Protein AF-A0A1C4RN22-F1 (afdb_monomer)

Solvent-accessible surface area (backbone atoms only — not comparable to full-atom values): 4537 Å² total; per-residue (Å²): 142,82,89,77,83,78,84,74,79,85,70,80,76,76,74,72,57,58,69,62,52,53,52,50,51,50,54,48,53,58,48,51,54,52,50,51,52,53,49,51,52,50,30,54,52,50,52,52,40,48,75,73,66,50,57,63,67,63,49,18,61,72,73,72,45,62,57,78,52,63,81,72,88

Nearest PDB structures (foldseek):
  2r0q-assembly1_F  TM=8.572E-01  e=2.905E+00  Staphylococcus aureus
  1tc3-assembly1_C  TM=8.480E-01  e=2.905E+00  Caenorhabditis elegans
  6jcy-assembly1_F  TM=3.434E-01  e=5.145E+00  Mycobacterium tuberculosis H37Rv

pLDDT: mean 82.7, std 15.7, range [46.84, 98.25]

Foldseek 3Di:
DDDDDDDPPPDPPPPPPVVVVVVVVVVVVVVVVVVVVVVVVLLVVLVVCVVVVHDLVVSCVVVVHDSVVNVVD

Mean predicted aligned error: 11.24 Å

Structure (mmCIF, N/CA/C/O backbone):
data_AF-A0A1C4RN22-F1
#
_entry.id   AF-A0A1C4RN22-F1
#
loop_
_atom_site.group_PDB
_atom_site.id
_atom_site.type_symbol
_atom_site.label_atom_id
_atom_site.label_alt_id
_atom_site.label_comp_id
_atom_site.label_asym_id
_atom_site.label_entity_id
_atom_site.label_seq_id
_atom_site.pdbx_PDB_ins_code
_atom_site.Cartn_x
_atom_site.Cartn_y
_atom_site.Cartn_z
_atom_site.occupancy
_atom_site.B_iso_or_equiv
_atom_site.auth_seq_id
_atom_site.auth_comp_id
_atom_site.auth_asym_id
_atom_site.auth_atom_id
_atom_site.pdbx_PDB_model_num
ATOM 1 N N . MET A 1 1 ? 20.428 13.484 -68.942 1.00 46.84 1 MET A N 1
ATOM 2 C CA . MET A 1 1 ? 20.738 12.493 -67.893 1.00 46.84 1 MET A CA 1
ATOM 3 C C . MET A 1 1 ? 21.997 12.941 -67.174 1.00 46.84 1 MET A C 1
ATOM 5 O O . MET A 1 1 ? 23.048 12.937 -67.791 1.00 46.84 1 MET A O 1
ATOM 9 N N . SER A 1 2 ? 21.876 13.368 -65.920 1.00 48.62 2 SER A N 1
ATOM 10 C CA . SER A 1 2 ? 22.986 13.471 -64.966 1.00 48.62 2 SER A CA 1
ATOM 11 C C . SER A 1 2 ? 22.364 13.343 -63.586 1.00 48.62 2 SER A C 1
ATOM 13 O O . SER A 1 2 ? 21.818 14.303 -63.055 1.00 48.62 2 SER A O 1
ATOM 15 N N . GLY A 1 3 ? 22.359 12.119 -63.065 1.00 60.69 3 GLY A N 1
ATOM 16 C CA . GLY A 1 3 ? 22.073 11.881 -61.662 1.00 60.69 3 GLY A CA 1
ATOM 17 C C . GLY A 1 3 ? 23.288 12.273 -60.832 1.00 60.69 3 GLY A C 1
ATOM 18 O O . GLY A 1 3 ? 24.426 11.968 -61.201 1.00 60.69 3 GLY A O 1
ATOM 19 N N . ARG A 1 4 ? 23.053 12.931 -59.703 1.00 53.06 4 ARG A N 1
ATOM 20 C CA . ARG A 1 4 ? 23.938 12.823 -58.549 1.00 53.06 4 ARG A CA 1
ATOM 21 C C . ARG A 1 4 ? 23.133 13.135 -57.297 1.00 53.06 4 ARG A C 1
ATOM 23 O O . ARG A 1 4 ? 22.421 14.131 -57.255 1.00 53.06 4 ARG A 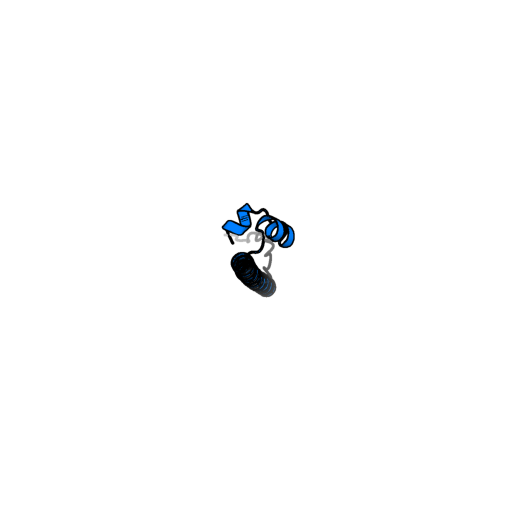O 1
ATOM 30 N N . GLY A 1 5 ? 23.185 12.164 -56.391 1.00 50.94 5 GLY A N 1
ATOM 31 C CA . GLY A 1 5 ? 22.274 11.962 -55.279 1.00 50.94 5 GLY A CA 1
ATOM 32 C C . GLY A 1 5 ? 22.278 13.081 -54.251 1.00 50.94 5 GLY A C 1
ATOM 33 O O . GLY A 1 5 ? 23.261 13.796 -54.066 1.00 50.94 5 GLY A O 1
ATOM 34 N N . GLU A 1 6 ? 21.131 13.179 -53.602 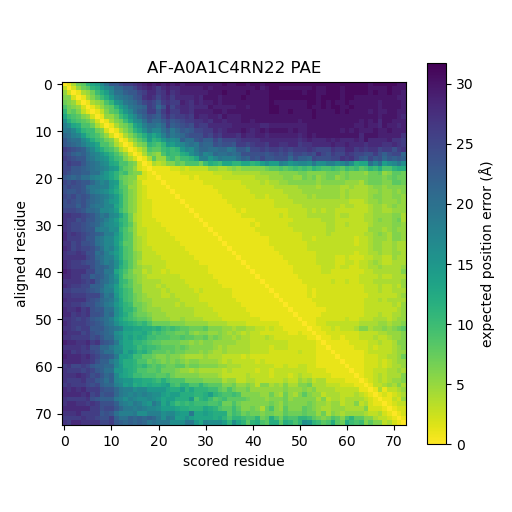1.00 59.84 6 GLU A N 1
ATOM 35 C CA . GLU A 1 6 ? 20.845 14.006 -52.442 1.00 59.84 6 GLU A CA 1
ATOM 36 C C . GLU A 1 6 ? 21.792 13.660 -51.279 1.00 59.84 6 GLU A C 1
ATOM 38 O O . GLU A 1 6 ? 22.084 12.477 -51.066 1.00 59.84 6 GLU A O 1
ATOM 43 N N . PRO A 1 7 ? 22.263 14.636 -50.483 1.00 56.81 7 PRO A N 1
ATOM 44 C CA . PRO A 1 7 ? 22.798 14.325 -49.170 1.00 56.81 7 PRO A CA 1
ATOM 45 C C . PRO A 1 7 ? 21.628 13.917 -48.269 1.00 56.81 7 PRO A C 1
ATOM 47 O O . PRO A 1 7 ? 20.774 14.729 -47.914 1.00 56.81 7 PRO A O 1
ATOM 50 N N . VAL A 1 8 ? 21.591 12.623 -47.953 1.00 57.91 8 VAL A N 1
ATOM 51 C CA . VAL A 1 8 ? 20.693 12.009 -46.974 1.00 57.91 8 VAL A CA 1
ATOM 52 C C . VAL A 1 8 ? 20.687 12.823 -45.684 1.00 57.91 8 VAL A C 1
ATOM 54 O O . VAL A 1 8 ? 21.733 13.115 -45.108 1.00 57.91 8 VAL A O 1
ATOM 57 N N . SER A 1 9 ? 19.488 13.208 -45.254 1.00 56.09 9 SER A N 1
ATOM 58 C CA . SER A 1 9 ? 19.255 13.846 -43.967 1.00 56.09 9 SER A CA 1
ATOM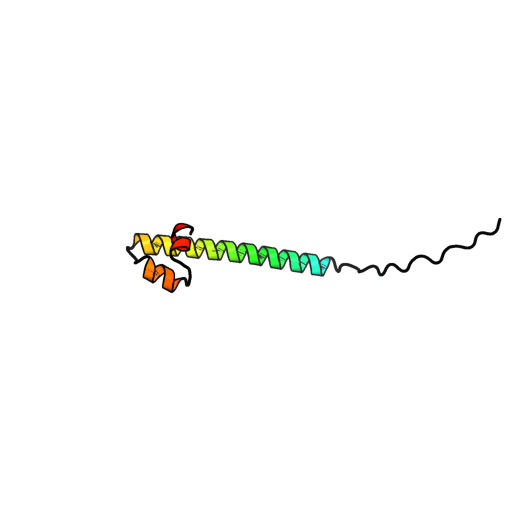 59 C C . SER A 1 9 ? 19.840 12.970 -42.863 1.00 56.09 9 SER A C 1
ATOM 61 O O . SER A 1 9 ? 19.426 11.824 -42.686 1.00 56.09 9 SER A O 1
ATOM 63 N N . GLU A 1 10 ? 20.817 13.512 -42.143 1.00 54.66 10 GLU A N 1
ATOM 64 C CA . GLU A 1 10 ? 21.415 12.918 -40.952 1.00 54.66 10 GLU A CA 1
ATOM 65 C C . GLU A 1 10 ? 20.380 12.965 -39.819 1.00 54.66 10 GLU A C 1
ATOM 67 O O . GLU A 1 10 ? 20.398 13.814 -38.927 1.00 54.66 10 GLU A O 1
ATOM 72 N N . TRP A 1 11 ? 19.395 12.074 -39.902 1.00 57.25 11 TRP A N 1
ATOM 73 C CA . TRP A 1 11 ? 18.556 11.743 -38.768 1.00 57.25 11 TRP A CA 1
ATOM 74 C C . TRP A 1 11 ? 19.472 11.079 -37.753 1.00 57.25 11 TRP A C 1
ATOM 76 O O . TRP A 1 11 ? 19.946 9.964 -37.970 1.00 57.25 11 TRP A O 1
ATOM 86 N N . HIS A 1 12 ? 19.745 11.786 -36.658 1.00 56.47 12 HIS A N 1
ATOM 87 C CA . HIS A 1 12 ? 20.275 11.173 -35.453 1.00 56.47 12 HIS A CA 1
ATOM 88 C C . HIS A 1 12 ? 19.306 10.053 -35.065 1.00 56.47 12 HIS A C 1
ATOM 90 O O . HIS A 1 12 ? 18.253 10.304 -34.477 1.00 56.47 12 HIS A O 1
ATOM 96 N N . HIS A 1 13 ? 19.637 8.821 -35.449 1.00 54.75 13 HIS A N 1
ATOM 97 C CA . HIS A 1 13 ? 19.021 7.632 -34.896 1.00 54.75 13 HIS A CA 1
ATOM 98 C C . HIS A 1 13 ? 19.342 7.667 -33.404 1.00 54.75 13 HIS A C 1
ATOM 100 O O . HIS A 1 13 ? 20.454 7.362 -32.980 1.00 54.75 13 HIS A O 1
ATOM 106 N N . ILE A 1 14 ? 18.383 8.124 -32.600 1.00 60.69 14 ILE A N 1
ATOM 107 C CA . ILE A 1 14 ? 18.392 7.840 -31.174 1.00 60.69 14 ILE A CA 1
ATOM 108 C C . ILE A 1 14 ? 18.150 6.337 -31.108 1.00 60.69 14 ILE A C 1
ATOM 110 O O . ILE A 1 14 ? 17.007 5.886 -31.181 1.00 60.69 14 ILE A O 1
ATOM 114 N N . ASP A 1 15 ? 19.233 5.563 -31.077 1.00 60.91 15 ASP A N 1
ATOM 115 C CA . ASP A 1 15 ? 19.169 4.145 -30.766 1.00 60.91 15 ASP A CA 1
ATOM 116 C C . ASP A 1 15 ? 18.573 4.038 -29.365 1.00 60.91 15 ASP A C 1
ATOM 118 O O . ASP A 1 15 ? 19.239 4.249 -28.349 1.00 60.91 15 ASP A O 1
ATOM 122 N N . VAL A 1 16 ? 17.266 3.780 -29.312 1.00 67.38 16 VAL A N 1
ATOM 123 C CA . VAL A 1 16 ? 16.603 3.370 -28.084 1.00 67.38 16 VAL A CA 1
ATOM 124 C C . VAL A 1 16 ? 17.324 2.103 -27.658 1.00 67.38 16 VAL A C 1
ATOM 126 O O . VAL A 1 16 ? 17.245 1.080 -28.338 1.00 67.38 16 VAL A O 1
ATOM 129 N N . ASP A 1 17 ? 18.061 2.185 -26.554 1.00 76.75 17 ASP A N 1
ATOM 130 C CA . ASP A 1 17 ? 18.698 1.034 -25.925 1.00 76.75 17 ASP A CA 1
ATOM 131 C C . ASP A 1 17 ? 17.581 0.137 -25.375 1.00 76.75 17 ASP A C 1
ATOM 133 O O . ASP A 1 17 ? 17.161 0.232 -24.218 1.00 76.75 17 ASP A O 1
ATOM 137 N N . THR A 1 18 ? 17.012 -0.659 -26.280 1.00 79.75 18 THR A N 1
ATOM 138 C CA . THR A 1 18 ? 15.826 -1.483 -26.057 1.00 79.75 18 THR A CA 1
ATOM 139 C C . THR A 1 18 ? 15.995 -2.433 -24.864 1.00 79.75 18 THR A C 1
ATOM 141 O O . THR A 1 18 ? 15.033 -2.553 -24.103 1.00 79.75 18 THR A O 1
ATOM 144 N N . PRO A 1 19 ? 17.184 -3.014 -24.578 1.00 89.50 19 PRO A N 1
ATOM 145 C CA . PRO A 1 19 ? 17.431 -3.730 -23.326 1.00 89.50 19 PRO A CA 1
ATOM 146 C C . PRO A 1 19 ? 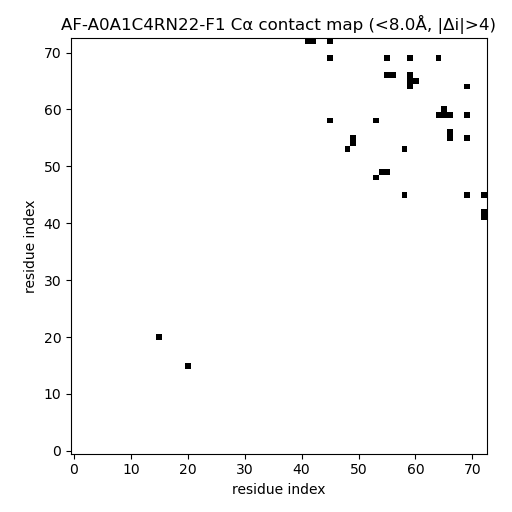17.300 -2.871 -22.063 1.00 89.50 19 PRO A C 1
ATOM 148 O O . PRO A 1 19 ? 16.682 -3.312 -21.091 1.00 89.50 19 PRO A O 1
ATOM 151 N N . LYS A 1 20 ? 17.858 -1.652 -22.043 1.00 90.44 20 LYS A N 1
ATOM 152 C CA . LYS A 1 20 ? 17.729 -0.759 -20.876 1.00 90.44 20 LYS A CA 1
ATOM 153 C C . LYS A 1 20 ? 16.287 -0.316 -20.666 1.00 90.44 20 LYS A C 1
ATOM 155 O O . LYS A 1 20 ? 15.844 -0.260 -19.521 1.00 90.44 20 LYS A O 1
ATOM 160 N N . LEU A 1 21 ? 15.556 -0.046 -21.749 1.00 93.38 21 LEU A N 1
ATOM 161 C CA . LEU A 1 21 ? 14.142 0.311 -21.672 1.00 93.38 21 LEU A CA 1
ATOM 162 C C . LEU A 1 21 ? 13.295 -0.860 -21.154 1.00 93.38 21 LEU A C 1
ATOM 164 O O . LEU A 1 21 ? 12.480 -0.660 -20.259 1.00 93.38 21 LEU A O 1
ATOM 168 N N . ALA A 1 22 ? 13.534 -2.083 -21.638 1.00 94.19 22 ALA A N 1
ATOM 169 C CA . ALA A 1 22 ? 12.847 -3.278 -21.149 1.00 94.19 22 ALA A CA 1
ATOM 170 C C . ALA A 1 22 ? 13.137 -3.549 -19.662 1.00 94.19 22 ALA A C 1
ATOM 172 O O . ALA A 1 22 ? 12.232 -3.887 -18.902 1.00 94.19 22 ALA A O 1
ATOM 173 N N . LEU A 1 23 ? 14.385 -3.351 -19.220 1.00 94.75 23 LEU A N 1
ATOM 174 C CA . LEU A 1 23 ? 14.743 -3.472 -17.806 1.00 94.75 23 LEU A CA 1
ATOM 175 C C . LEU A 1 23 ? 14.070 -2.394 -16.945 1.00 94.75 23 LEU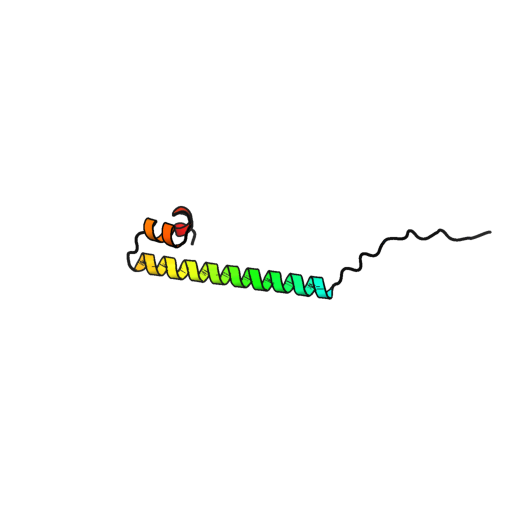 A C 1
ATOM 177 O O . LEU A 1 23 ? 13.648 -2.685 -15.828 1.00 94.75 23 LEU A O 1
ATOM 181 N N . ALA A 1 24 ? 13.985 -1.157 -17.440 1.00 95.31 24 ALA A N 1
ATOM 182 C CA . ALA A 1 24 ? 13.301 -0.073 -16.743 1.00 95.31 24 ALA A CA 1
ATOM 183 C C . ALA A 1 24 ? 11.792 -0.336 -16.628 1.00 95.31 24 ALA A C 1
ATOM 185 O O . ALA A 1 24 ? 11.249 -0.163 -15.542 1.00 95.31 24 ALA A O 1
ATOM 186 N N . ALA A 1 25 ? 11.151 -0.812 -17.701 1.00 96.12 25 ALA A N 1
ATOM 187 C CA . ALA A 1 25 ? 9.741 -1.197 -17.697 1.00 96.12 25 ALA A CA 1
ATOM 188 C C . ALA A 1 25 ? 9.471 -2.311 -16.679 1.00 96.12 25 ALA A C 1
ATOM 190 O O . ALA A 1 25 ? 8.635 -2.141 -15.805 1.00 96.12 25 ALA A O 1
ATOM 191 N N . LYS A 1 26 ? 10.279 -3.379 -16.687 1.00 96.94 26 LYS A N 1
ATOM 192 C CA . LYS A 1 26 ? 10.139 -4.454 -15.698 1.00 96.94 26 LYS A CA 1
ATOM 193 C C . LYS A 1 26 ? 10.253 -3.941 -14.258 1.00 96.94 26 LYS A C 1
ATOM 195 O O . LYS A 1 26 ? 9.462 -4.315 -13.409 1.00 96.94 26 LYS A O 1
ATOM 200 N N . ARG A 1 27 ? 11.241 -3.088 -13.968 1.00 98.12 27 ARG A N 1
ATOM 201 C CA . ARG A 1 27 ? 11.416 -2.521 -12.618 1.00 98.12 27 ARG A CA 1
ATOM 202 C C . ARG A 1 27 ? 10.248 -1.639 -12.193 1.00 98.12 27 ARG A C 1
ATOM 204 O O . ARG A 1 27 ? 10.003 -1.520 -10.999 1.00 98.12 27 ARG A O 1
ATOM 211 N N . TYR A 1 28 ? 9.606 -0.977 -13.150 1.00 97.56 28 TYR A N 1
ATOM 212 C CA . TYR A 1 28 ? 8.400 -0.208 -12.899 1.00 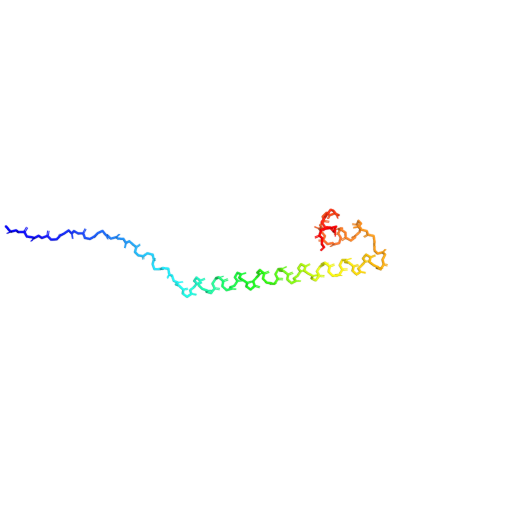97.56 28 TYR A CA 1
ATOM 213 C C . TYR A 1 28 ? 7.235 -1.138 -12.556 1.00 97.56 28 TYR A C 1
ATOM 215 O O . TYR A 1 28 ? 6.622 -0.945 -11.513 1.00 97.56 28 TYR A O 1
ATOM 223 N N . ASP A 1 29 ? 7.010 -2.182 -13.357 1.00 98.25 29 ASP A N 1
ATOM 224 C CA . ASP A 1 29 ? 5.957 -3.174 -13.110 1.00 98.25 29 ASP A CA 1
ATOM 225 C C . ASP A 1 29 ? 6.154 -3.863 -11.746 1.00 98.25 29 ASP A C 1
ATOM 227 O O . ASP A 1 29 ? 5.249 -3.860 -10.919 1.00 98.25 29 ASP A O 1
ATOM 231 N N . ASP A 1 30 ? 7.377 -4.324 -11.445 1.00 98.19 30 ASP A N 1
ATOM 232 C CA . ASP A 1 30 ? 7.724 -4.930 -10.150 1.00 98.19 30 ASP A CA 1
ATOM 233 C C . ASP A 1 30 ? 7.441 -3.964 -8.969 1.00 98.19 30 ASP A C 1
ATOM 235 O O . ASP A 1 30 ? 7.096 -4.392 -7.865 1.00 98.19 30 ASP A O 1
ATOM 239 N N . ALA A 1 31 ? 7.609 -2.650 -9.171 1.00 98.19 31 ALA A N 1
ATOM 240 C CA . ALA A 1 31 ? 7.343 -1.637 -8.149 1.00 98.19 31 ALA A CA 1
ATOM 241 C C . ALA A 1 31 ? 5.846 -1.321 -7.998 1.00 98.19 31 ALA A C 1
ATOM 243 O O . ALA A 1 31 ? 5.406 -1.048 -6.880 1.00 98.19 31 ALA A O 1
ATOM 244 N N . GLU A 1 32 ? 5.070 -1.349 -9.084 1.00 98.25 32 GLU A N 1
ATOM 245 C CA . GLU A 1 32 ? 3.609 -1.231 -9.029 1.00 98.25 32 GLU A CA 1
ATOM 246 C C . GLU A 1 32 ? 3.001 -2.436 -8.300 1.00 98.25 32 GLU A C 1
ATOM 248 O O . GLU A 1 32 ? 2.227 -2.227 -7.367 1.00 98.25 32 GLU A O 1
ATOM 253 N N . ASP A 1 33 ? 3.443 -3.658 -8.616 1.00 97.75 33 ASP A N 1
ATOM 254 C CA . ASP A 1 33 ? 3.010 -4.885 -7.933 1.00 97.75 33 ASP A CA 1
ATOM 255 C C . ASP A 1 33 ? 3.320 -4.823 -6.427 1.00 97.75 33 ASP A C 1
ATOM 257 O O . ASP A 1 33 ? 2.472 -5.111 -5.580 1.00 97.75 33 ASP A O 1
ATOM 261 N N . ALA A 1 34 ? 4.531 -4.384 -6.064 1.00 97.69 34 ALA A N 1
ATOM 262 C CA . ALA A 1 34 ? 4.911 -4.209 -4.663 1.00 97.69 34 ALA A CA 1
ATOM 263 C C . ALA A 1 34 ? 4.076 -3.125 -3.958 1.00 97.69 34 ALA A C 1
ATOM 265 O O . ALA A 1 34 ? 3.754 -3.263 -2.776 1.00 97.69 34 ALA A O 1
ATOM 266 N N . ARG A 1 35 ? 3.716 -2.044 -4.665 1.00 96.38 35 ARG A N 1
ATOM 267 C CA . ARG A 1 35 ? 2.849 -0.987 -4.124 1.00 96.38 35 ARG A CA 1
ATOM 268 C C . ARG A 1 35 ? 1.430 -1.499 -3.895 1.00 96.38 35 ARG A C 1
ATOM 270 O O . ARG A 1 35 ? 0.825 -1.127 -2.892 1.00 96.38 35 ARG A O 1
ATOM 277 N N . GLU A 1 36 ? 0.899 -2.302 -4.812 1.00 96.25 36 GLU A N 1
ATOM 278 C CA . GLU A 1 36 ? -0.429 -2.907 -4.693 1.00 96.25 36 GLU A CA 1
ATOM 279 C C . GLU A 1 36 ? -0.488 -3.865 -3.502 1.00 96.25 36 GLU A C 1
ATOM 281 O O . GLU A 1 36 ? -1.337 -3.686 -2.631 1.00 96.25 36 GLU A O 1
ATOM 286 N N . ALA A 1 37 ? 0.487 -4.770 -3.379 1.00 96.44 37 ALA A N 1
ATOM 287 C CA . ALA A 1 37 ? 0.579 -5.683 -2.240 1.00 96.44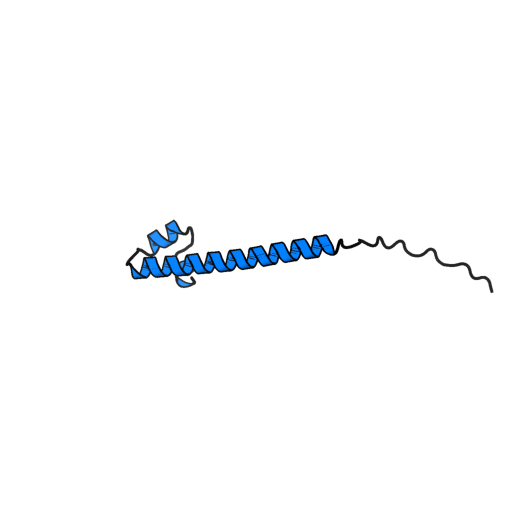 37 ALA A CA 1
ATOM 288 C C . ALA A 1 37 ? 0.671 -4.936 -0.897 1.00 96.44 37 ALA A C 1
ATOM 290 O O . ALA A 1 37 ? -0.063 -5.242 0.037 1.00 96.44 37 ALA A O 1
ATOM 291 N N . ALA A 1 38 ? 1.511 -3.898 -0.811 1.00 95.12 38 ALA A N 1
ATOM 292 C CA . ALA A 1 38 ? 1.619 -3.087 0.402 1.00 95.12 38 ALA A CA 1
ATOM 293 C C . ALA A 1 38 ? 0.318 -2.332 0.736 1.00 95.12 38 ALA A C 1
ATOM 295 O O . ALA A 1 38 ? 0.016 -2.101 1.908 1.00 95.12 38 ALA A O 1
ATOM 296 N N . ALA A 1 39 ? -0.450 -1.924 -0.279 1.00 90.75 39 ALA A N 1
ATOM 297 C CA . ALA A 1 39 ? -1.756 -1.315 -0.065 1.00 90.75 39 ALA A CA 1
ATOM 298 C C . ALA A 1 39 ? -2.767 -2.340 0.466 1.00 90.75 39 ALA A C 1
ATOM 300 O O . ALA A 1 39 ? -3.515 -2.014 1.382 1.00 90.75 39 ALA A O 1
ATOM 301 N N . ASP A 1 40 ? -2.768 -3.563 -0.062 1.00 92.00 40 ASP A N 1
ATOM 302 C CA . ASP A 1 40 ? -3.640 -4.642 0.410 1.00 92.00 40 ASP A CA 1
ATOM 303 C C . ASP A 1 40 ? -3.317 -5.073 1.842 1.00 92.00 40 ASP A C 1
ATOM 305 O O . ASP A 1 40 ? -4.234 -5.210 2.654 1.00 92.00 40 ASP A O 1
ATOM 309 N N . ASP A 1 41 ? -2.034 -5.189 2.188 1.00 95.12 41 ASP A N 1
ATOM 310 C CA . ASP A 1 41 ? -1.602 -5.455 3.563 1.00 95.12 41 ASP A CA 1
ATOM 311 C C . ASP A 1 41 ? -2.105 -4.355 4.511 1.00 95.12 41 ASP A C 1
ATOM 313 O O . ASP A 1 41 ? -2.694 -4.642 5.554 1.00 95.12 41 ASP A O 1
ATOM 317 N N . LEU A 1 42 ? -1.959 -3.080 4.123 1.00 92.25 42 LEU A N 1
ATOM 318 C CA . LEU A 1 42 ? -2.448 -1.957 4.925 1.00 92.25 42 LEU A CA 1
ATOM 319 C C . LEU A 1 42 ? -3.969 -2.014 5.130 1.00 92.25 42 LEU A C 1
ATOM 321 O O . LEU A 1 42 ? -4.438 -1.748 6.238 1.00 92.25 42 LEU A O 1
ATOM 325 N N . ARG A 1 43 ? -4.744 -2.369 4.096 1.00 90.19 43 ARG A N 1
ATOM 326 C CA . ARG A 1 43 ? -6.204 -2.548 4.202 1.00 90.19 43 ARG A CA 1
ATOM 327 C C . ARG A 1 43 ? -6.560 -3.662 5.171 1.00 90.19 43 ARG A C 1
ATOM 329 O O . ARG A 1 43 ? -7.410 -3.467 6.037 1.00 90.19 43 ARG A O 1
ATOM 336 N N . ALA A 1 44 ? -5.912 -4.817 5.029 1.00 92.44 44 ALA A N 1
ATOM 337 C CA . ALA A 1 44 ? -6.182 -5.991 5.845 1.00 92.44 44 ALA A CA 1
ATOM 338 C C . ALA A 1 44 ? -5.906 -5.716 7.328 1.00 92.44 44 ALA A C 1
ATOM 340 O O . ALA A 1 44 ? -6.763 -5.987 8.171 1.00 92.44 44 ALA A O 1
ATOM 341 N N . GLU A 1 45 ? -4.756 -5.117 7.640 1.00 94.12 45 GLU A N 1
ATOM 342 C CA . GLU A 1 45 ? -4.387 -4.760 9.012 1.00 94.12 45 GLU A CA 1
ATOM 343 C C . GLU A 1 45 ? -5.297 -3.662 9.582 1.00 94.12 45 GLU A C 1
ATOM 345 O O . GLU A 1 45 ? -5.744 -3.763 10.726 1.00 94.12 45 GLU A O 1
ATOM 350 N N . SER A 1 46 ? -5.657 -2.653 8.779 1.00 90.69 46 SER A N 1
ATOM 351 C CA . SER A 1 46 ? -6.595 -1.602 9.203 1.00 90.69 46 SER A CA 1
ATOM 352 C C . SER A 1 46 ? -7.971 -2.189 9.530 1.00 90.69 46 SER A C 1
ATOM 354 O O . SER A 1 46 ? -8.524 -1.929 10.597 1.00 90.69 46 SER A O 1
ATOM 356 N N . ALA A 1 47 ? -8.504 -3.051 8.661 1.00 90.19 47 ALA A N 1
ATOM 357 C CA . ALA A 1 47 ? -9.772 -3.733 8.897 1.00 90.19 47 ALA A CA 1
ATOM 358 C C . ALA A 1 47 ? -9.717 -4.638 10.140 1.00 90.19 47 ALA A C 1
ATOM 360 O O . ALA A 1 47 ? -10.667 -4.675 10.926 1.00 90.19 47 ALA A O 1
ATOM 361 N N . ALA A 1 48 ? -8.602 -5.345 10.349 1.00 93.06 48 ALA A N 1
ATOM 362 C CA . ALA A 1 48 ? -8.397 -6.178 11.528 1.00 93.06 48 ALA A CA 1
ATOM 363 C C . ALA A 1 48 ? -8.339 -5.350 12.820 1.00 93.06 48 ALA A C 1
ATOM 365 O O . ALA A 1 48 ? -8.898 -5.777 13.834 1.00 93.06 48 ALA A O 1
ATOM 366 N N . ALA A 1 49 ? -7.700 -4.178 12.799 1.00 92.88 49 ALA A N 1
ATOM 367 C CA . ALA A 1 49 ? -7.657 -3.258 13.932 1.00 92.88 49 ALA A CA 1
ATOM 368 C C . ALA A 1 49 ? -9.058 -2.724 14.272 1.00 92.88 49 ALA A C 1
ATOM 370 O O . ALA A 1 49 ? -9.481 -2.787 15.428 1.00 92.88 49 ALA A O 1
ATOM 371 N N . LEU A 1 50 ? -9.824 -2.295 13.265 1.00 90.88 50 LEU A N 1
ATOM 372 C CA . LEU A 1 50 ? -11.203 -1.831 13.451 1.00 90.88 50 LEU A CA 1
ATOM 373 C C . LEU A 1 50 ? -12.111 -2.934 14.008 1.00 90.88 50 LEU A C 1
ATOM 375 O O . LEU A 1 50 ? -12.883 -2.697 14.935 1.00 90.88 50 LEU A O 1
ATOM 379 N N . ALA A 1 51 ? -11.975 -4.171 13.521 1.00 91.81 51 ALA A N 1
ATOM 380 C CA . ALA A 1 51 ? -12.717 -5.318 14.049 1.00 91.81 51 ALA A CA 1
ATOM 381 C C . ALA A 1 51 ? -12.376 -5.635 15.520 1.00 91.81 51 ALA A C 1
ATOM 383 O O . ALA A 1 51 ? -13.201 -6.200 16.239 1.00 91.81 51 ALA A O 1
ATOM 384 N N . GLN A 1 52 ? -11.176 -5.262 15.972 1.00 94.69 52 GLN A N 1
ATOM 385 C CA . GLN A 1 52 ? -10.737 -5.375 17.366 1.00 94.69 52 GLN A CA 1
ATOM 386 C C . GLN A 1 52 ? -11.163 -4.177 18.231 1.00 94.69 52 GLN A C 1
ATOM 388 O O . GLN A 1 52 ? -10.913 -4.181 19.436 1.00 94.69 52 GLN A O 1
ATOM 393 N N . GLY A 1 53 ? -11.844 -3.187 17.646 1.00 93.00 53 GLY A N 1
ATOM 394 C CA . GLY A 1 53 ? -12.330 -1.999 18.340 1.00 93.00 53 GLY A CA 1
ATOM 395 C C . GLY A 1 53 ? -11.299 -0.879 18.455 1.00 93.00 53 GLY A C 1
ATOM 396 O O . GLY A 1 53 ? -11.405 -0.075 19.379 1.00 93.00 53 GLY A O 1
ATOM 397 N N . ALA A 1 54 ? -10.302 -0.839 17.562 1.00 92.12 54 ALA A N 1
ATOM 398 C CA . ALA A 1 54 ? -9.422 0.319 17.441 1.00 92.12 54 ALA A CA 1
ATOM 399 C C . ALA A 1 54 ? -10.229 1.578 17.090 1.00 92.12 54 ALA A C 1
ATOM 401 O O . ALA A 1 54 ? -11.215 1.509 16.352 1.00 92.12 54 ALA A O 1
ATOM 402 N N . ASP A 1 55 ? -9.791 2.717 17.618 1.00 93.56 55 ASP A N 1
ATOM 403 C CA . ASP A 1 55 ? -10.365 4.014 17.287 1.00 93.56 55 ASP A CA 1
ATOM 404 C C . ASP A 1 55 ? -9.951 4.443 15.870 1.00 93.56 55 ASP A C 1
ATOM 406 O O . ASP A 1 55 ? -8.791 4.305 15.475 1.00 93.56 55 ASP A O 1
ATOM 410 N N . GLU A 1 56 ? -10.908 4.944 15.088 1.00 89.19 56 GLU A N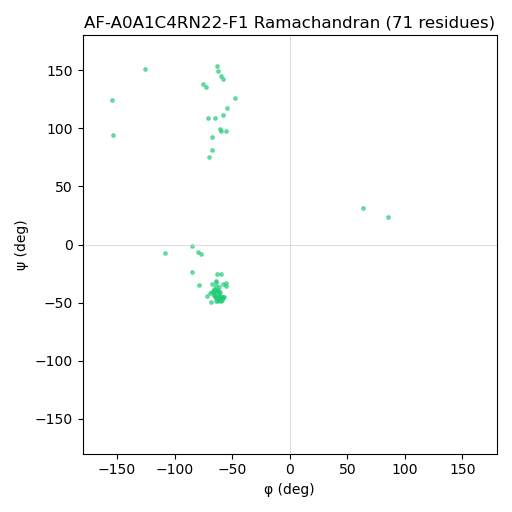 1
ATOM 411 C CA . GLU A 1 56 ? -10.669 5.326 13.694 1.00 89.19 56 GLU A CA 1
ATOM 412 C C . GLU A 1 56 ? -9.736 6.545 13.574 1.00 89.19 56 GLU A C 1
ATOM 414 O O . GLU A 1 56 ? -8.941 6.598 12.635 1.00 89.19 56 GLU A O 1
ATOM 419 N N . GLU A 1 57 ? -9.790 7.508 14.506 1.00 89.69 57 GLU A N 1
ATOM 420 C CA . GLU A 1 57 ? -8.925 8.698 14.482 1.00 89.69 57 GLU A CA 1
ATOM 421 C C . GLU A 1 57 ? -7.477 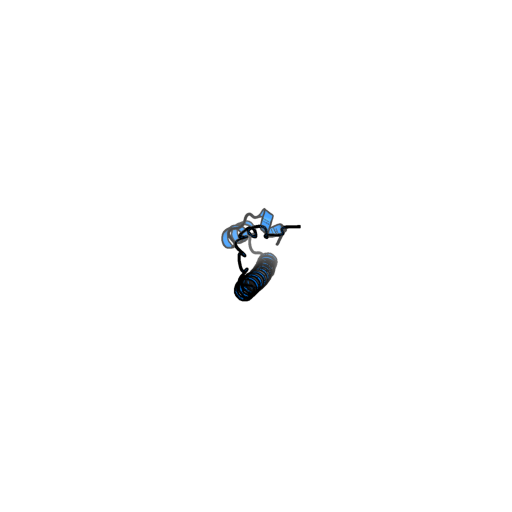8.332 14.835 1.00 89.69 57 GLU A C 1
ATOM 423 O O . GLU A 1 57 ? -6.552 8.741 14.128 1.00 89.69 57 GLU A O 1
ATOM 428 N N . GLU A 1 58 ? -7.274 7.503 15.862 1.00 90.44 58 GLU A N 1
ATOM 429 C CA . GLU A 1 58 ? -5.945 6.992 16.235 1.00 90.44 58 GLU A CA 1
ATOM 430 C C . GLU A 1 58 ? -5.337 6.120 15.122 1.00 90.44 58 GLU A C 1
ATOM 432 O O . GLU A 1 58 ? -4.142 6.214 14.810 1.00 90.44 58 GLU A O 1
ATOM 437 N N . LEU A 1 59 ? -6.164 5.296 14.469 1.00 91.12 59 LEU A N 1
ATOM 438 C CA . LEU A 1 59 ? -5.735 4.491 13.331 1.00 91.12 59 LEU A CA 1
ATOM 439 C C . LEU A 1 59 ? -5.328 5.381 12.148 1.00 91.12 59 LEU A C 1
ATOM 441 O O . LEU A 1 59 ? -4.273 5.143 11.560 1.00 91.12 59 LEU A O 1
ATOM 445 N N . ALA A 1 60 ? -6.106 6.425 11.835 1.00 90.62 60 ALA A N 1
ATOM 446 C CA . ALA A 1 60 ? -5.813 7.389 10.769 1.00 90.62 60 ALA A CA 1
ATOM 447 C C . ALA A 1 60 ? -4.475 8.111 11.002 1.00 90.62 60 ALA A C 1
ATOM 449 O O . ALA A 1 60 ? -3.647 8.216 10.089 1.00 90.62 60 ALA A O 1
ATOM 450 N N . GLU A 1 61 ? -4.233 8.554 12.240 1.00 90.94 61 GLU A N 1
ATOM 451 C CA . GLU A 1 61 ? -2.968 9.167 12.648 1.00 90.94 61 GLU A CA 1
ATOM 452 C C . GLU A 1 61 ? -1.796 8.191 12.474 1.00 90.94 61 GLU A C 1
ATOM 454 O O . GLU A 1 61 ? -0.773 8.549 11.884 1.00 90.94 61 GLU A O 1
ATOM 459 N N . THR A 1 62 ? -1.970 6.937 12.901 1.00 91.06 62 THR A N 1
ATOM 460 C CA . THR A 1 62 ? -0.937 5.892 12.822 1.00 91.06 62 THR A CA 1
ATOM 461 C C . THR A 1 62 ? -0.527 5.590 11.383 1.00 91.06 62 THR A C 1
ATOM 463 O O . THR A 1 62 ? 0.664 5.486 11.082 1.00 91.06 62 THR A O 1
ATOM 466 N N . ILE A 1 63 ? -1.495 5.468 10.471 1.00 89.56 63 ILE A N 1
ATOM 467 C CA . ILE A 1 63 ? -1.217 5.192 9.053 1.00 89.56 63 ILE A CA 1
ATOM 468 C C . ILE A 1 63 ? -0.794 6.451 8.278 1.00 89.56 63 ILE A C 1
ATOM 470 O O . ILE A 1 63 ? -0.422 6.357 7.105 1.00 89.56 63 ILE A O 1
ATOM 474 N N . GLY A 1 64 ? -0.861 7.629 8.907 1.00 89.44 64 GLY A N 1
ATOM 475 C CA . GLY A 1 64 ? -0.534 8.913 8.293 1.00 89.44 64 GLY A CA 1
ATOM 476 C C . GLY A 1 64 ? -1.462 9.284 7.134 1.00 89.44 64 GLY A C 1
ATOM 477 O O . GLY A 1 64 ? -1.020 9.922 6.175 1.00 89.44 64 GLY A O 1
ATOM 478 N N . ARG A 1 65 ? -2.731 8.862 7.186 1.00 82.31 65 ARG A N 1
ATOM 479 C CA . ARG A 1 65 ? -3.743 9.146 6.157 1.00 82.31 65 ARG A CA 1
ATOM 480 C C . ARG A 1 65 ? -4.980 9.781 6.781 1.00 82.31 65 ARG A C 1
ATOM 482 O O . ARG A 1 65 ? -5.281 9.515 7.938 1.00 82.31 65 ARG A O 1
ATOM 489 N N . PRO A 1 66 ? -5.718 10.614 6.032 1.00 81.38 66 PRO A N 1
ATOM 490 C CA . PRO A 1 66 ? -6.980 11.144 6.523 1.00 81.38 66 PRO A CA 1
ATOM 491 C C . PRO A 1 66 ? -7.979 10.011 6.778 1.00 81.38 66 PRO A C 1
ATOM 493 O O . PRO A 1 66 ? -7.996 9.007 6.067 1.00 81.38 66 PRO A O 1
ATOM 496 N N . LEU A 1 67 ? -8.862 10.210 7.755 1.00 77.56 67 LEU A N 1
ATOM 497 C CA . LEU A 1 67 ? -9.900 9.245 8.133 1.00 77.56 67 LEU A CA 1
ATOM 498 C C . LEU A 1 67 ? -10.803 8.847 6.951 1.00 77.56 67 LEU A C 1
ATOM 500 O O . LEU A 1 67 ? -11.213 7.703 6.814 1.00 77.56 67 LEU A O 1
ATOM 504 N N . GLU A 1 68 ? -11.043 9.778 6.029 1.00 79.75 68 GLU A N 1
ATOM 505 C CA . GLU A 1 68 ? -11.796 9.542 4.790 1.00 79.75 68 GLU A CA 1
ATOM 506 C C . GLU A 1 68 ? -11.171 8.472 3.886 1.00 79.75 68 GLU A C 1
ATOM 508 O O . GLU A 1 68 ? -11.864 7.880 3.057 1.00 79.75 68 GLU A O 1
ATOM 513 N N . ASP A 1 69 ? -9.861 8.254 4.001 1.00 76.38 69 ASP A N 1
ATOM 514 C CA . ASP A 1 69 ? -9.156 7.224 3.251 1.00 76.38 69 ASP A CA 1
ATOM 515 C C . ASP A 1 69 ? -9.242 5.863 3.945 1.00 76.38 69 ASP A C 1
ATOM 517 O O . ASP A 1 69 ? -9.206 4.861 3.240 1.00 76.38 69 ASP A O 1
ATOM 521 N N . LEU A 1 70 ? -9.466 5.796 5.267 1.00 73.06 70 LEU A N 1
ATOM 522 C CA . LEU A 1 70 ? -9.762 4.533 5.964 1.00 73.06 70 LEU A CA 1
ATOM 523 C C . LEU A 1 70 ? -11.046 3.883 5.457 1.00 73.06 70 LEU A C 1
ATOM 525 O O . LEU A 1 70 ? -11.106 2.668 5.335 1.00 73.06 70 LEU A O 1
ATOM 529 N N . HIS A 1 71 ? -12.062 4.676 5.111 1.00 71.44 71 HIS A N 1
ATOM 530 C CA . HIS A 1 71 ? -13.322 4.148 4.568 1.00 71.44 71 HIS A CA 1
ATOM 531 C C . HIS A 1 71 ? -13.221 3.723 3.094 1.00 71.44 71 HIS A C 1
ATOM 533 O O . HIS A 1 71 ? -14.168 3.154 2.551 1.00 71.44 71 HIS A O 1
ATOM 539 N N . LYS A 1 72 ? -12.099 4.031 2.432 1.00 69.62 72 LYS A N 1
ATOM 540 C CA . LYS A 1 72 ? -11.801 3.655 1.039 1.00 69.62 72 LYS A CA 1
ATOM 541 C C . LYS A 1 72 ? -10.726 2.569 0.938 1.00 69.62 72 LYS A C 1
ATOM 543 O O . LYS A 1 72 ? -10.434 2.128 -0.178 1.00 69.62 72 LYS A O 1
ATOM 548 N N . LEU A 1 73 ? -10.100 2.224 2.064 1.00 65.62 73 LEU A N 1
ATOM 549 C CA . LEU A 1 73 ? -9.225 1.069 2.205 1.00 65.62 73 LEU A CA 1
ATOM 550 C C . LEU A 1 73 ? -10.098 -0.190 2.170 1.00 65.62 73 LEU A C 1
ATOM 552 O O . LEU A 1 73 ? -9.811 -1.019 1.282 1.00 65.62 73 LEU A O 1
#

Secondary structure (DSSP, 8-state):
-----------------HHHHHHHHHHHHHHHHHHHHHHHHHHHHHHHHHHTT--HHHHHHHHTS-HHHHTT-

Radius of gyration: 26.88 Å; Cα contacts (8 Å, |Δi|>4): 19; chains: 1; bounding box: 37×20×86 Å

Sequence (73 aa):
MSGRGEPVSEWHHIDVDTPKLALAAKRYDDAEDAREAAADDLRAESAAALAQGADEEELAETIGRPLEDLHKL